Protein AF-A0A7K2JH99-F1 (afdb_monomer_lite)

Structure (mmCIF, N/CA/C/O backbone):
data_AF-A0A7K2JH99-F1
#
_entry.id   AF-A0A7K2JH99-F1
#
loop_
_atom_site.group_PDB
_atom_site.id
_atom_site.type_symbol
_atom_site.label_atom_id
_atom_site.label_alt_id
_atom_site.label_comp_id
_atom_site.label_asym_id
_atom_site.label_entity_id
_atom_site.label_seq_id
_atom_site.pdbx_PDB_ins_code
_atom_site.Cartn_x
_atom_site.Cartn_y
_atom_site.Cartn_z
_atom_site.occupancy
_atom_site.B_iso_or_equiv
_atom_site.auth_seq_id
_atom_site.auth_comp_id
_atom_site.auth_asym_id
_atom_site.auth_atom_id
_atom_site.pdbx_PDB_model_num
ATOM 1 N N . MET A 1 1 ? 28.522 -30.618 36.801 1.00 41.50 1 MET A N 1
ATOM 2 C CA . MET A 1 1 ? 27.989 -30.288 35.461 1.00 41.50 1 MET A CA 1
ATOM 3 C C . MET A 1 1 ? 27.188 -28.991 35.564 1.00 41.50 1 MET A C 1
ATOM 5 O O . MET A 1 1 ? 26.168 -28.999 36.249 1.00 41.50 1 MET A O 1
ATOM 9 N N . PRO A 1 2 ? 27.664 -27.868 35.002 1.00 39.97 2 PRO A N 1
ATOM 10 C CA . PRO A 1 2 ? 26.952 -26.595 35.056 1.00 39.97 2 PRO A CA 1
ATOM 11 C C . PRO A 1 2 ? 25.748 -26.620 34.104 1.00 39.97 2 PRO A C 1
ATOM 13 O O . PRO A 1 2 ? 25.841 -27.099 32.976 1.00 39.97 2 PRO A O 1
ATOM 16 N N . ARG A 1 3 ? 24.595 -26.153 34.595 1.00 45.97 3 ARG A N 1
ATOM 17 C CA . ARG A 1 3 ? 23.319 -26.112 33.869 1.00 45.97 3 ARG A CA 1
ATOM 18 C C . ARG A 1 3 ? 23.406 -25.098 32.727 1.00 45.97 3 ARG A C 1
ATOM 20 O O . ARG A 1 3 ? 23.720 -23.936 32.972 1.00 45.97 3 ARG A O 1
ATOM 27 N N . SER A 1 4 ? 23.093 -25.534 31.508 1.00 44.34 4 SER A N 1
ATOM 28 C CA . SER A 1 4 ? 22.920 -24.655 30.349 1.00 44.34 4 SER A CA 1
ATOM 29 C C . SER A 1 4 ? 21.929 -23.525 30.674 1.00 44.34 4 SER A C 1
ATOM 31 O O . SER A 1 4 ? 20.917 -23.788 31.338 1.00 44.34 4 SER A O 1
ATOM 33 N N . PRO A 1 5 ? 22.177 -22.280 30.230 1.00 43.69 5 PRO A N 1
ATOM 34 C CA . PRO A 1 5 ? 21.262 -21.176 30.476 1.00 43.69 5 PRO A CA 1
ATOM 35 C C . PRO A 1 5 ? 19.922 -21.481 29.812 1.00 43.69 5 PRO A C 1
ATOM 37 O O . PRO A 1 5 ? 19.868 -21.894 28.652 1.00 43.69 5 PRO A O 1
ATOM 40 N N . ARG A 1 6 ? 18.838 -21.299 30.571 1.00 46.38 6 ARG A N 1
ATOM 41 C CA . ARG A 1 6 ? 17.464 -21.420 30.084 1.00 46.38 6 ARG A CA 1
ATOM 42 C C . ARG A 1 6 ? 17.330 -20.598 28.806 1.00 46.38 6 ARG A C 1
ATOM 44 O O . ARG A 1 6 ? 17.535 -19.388 28.838 1.00 46.38 6 ARG A O 1
ATOM 51 N N . ARG A 1 7 ? 16.972 -21.274 27.709 1.00 44.78 7 ARG A N 1
ATOM 52 C CA . ARG A 1 7 ? 16.461 -20.668 26.479 1.00 44.78 7 ARG A CA 1
ATOM 53 C C . ARG A 1 7 ? 15.404 -19.653 26.903 1.00 44.78 7 ARG A C 1
ATOM 55 O O . ARG A 1 7 ? 14.337 -20.045 27.374 1.00 44.78 7 ARG A O 1
ATOM 62 N N . GLY A 1 8 ? 15.758 -18.370 26.843 1.00 40.41 8 GLY A N 1
ATOM 63 C CA . GLY A 1 8 ? 14.822 -17.285 27.076 1.00 40.41 8 GLY A CA 1
ATOM 64 C C . GLY A 1 8 ? 13.637 -17.534 26.163 1.00 40.41 8 GLY A C 1
ATOM 65 O O . GLY A 1 8 ? 13.805 -17.687 24.953 1.00 40.41 8 GLY A O 1
ATOM 66 N N . LYS A 1 9 ? 12.461 -17.694 26.764 1.00 39.94 9 LYS A N 1
ATOM 67 C CA . LYS A 1 9 ? 11.196 -17.741 26.050 1.00 39.94 9 LYS A CA 1
ATOM 68 C C . LYS A 1 9 ? 11.125 -16.404 25.308 1.00 39.94 9 LYS A C 1
ATOM 70 O O . LYS A 1 9 ? 10.937 -15.374 25.952 1.00 39.94 9 LYS A O 1
ATOM 75 N N . MET A 1 10 ? 11.404 -16.403 24.000 1.00 41.16 10 MET A N 1
ATOM 76 C CA . MET A 1 10 ? 11.062 -15.255 23.163 1.00 41.16 10 MET A CA 1
ATOM 77 C C . MET A 1 10 ? 9.575 -14.995 23.416 1.00 41.16 10 MET A C 1
ATOM 79 O O . MET A 1 10 ? 8.818 -15.969 23.503 1.00 41.16 10 MET A O 1
ATOM 83 N N . PRO A 1 11 ? 9.164 -13.739 23.645 1.00 45.69 11 PRO A N 1
ATOM 84 C CA . PRO A 1 11 ? 7.749 -13.437 23.759 1.00 45.69 11 PRO A CA 1
ATOM 85 C C . PRO A 1 11 ? 7.058 -14.004 22.518 1.00 45.69 11 PRO A C 1
ATOM 87 O O . PRO A 1 11 ? 7.573 -13.849 21.410 1.00 45.69 11 PRO A O 1
ATOM 90 N N . ASP A 1 12 ? 5.944 -14.709 22.723 1.00 49.94 12 ASP A N 1
ATOM 91 C CA . ASP A 1 12 ? 5.020 -15.052 21.648 1.00 49.94 12 ASP A CA 1
ATOM 92 C C . ASP A 1 12 ? 4.647 -13.733 20.968 1.00 49.94 12 ASP A C 1
ATOM 94 O O . ASP A 1 12 ? 3.791 -12.985 21.443 1.00 49.94 12 ASP A O 1
ATOM 98 N N . HIS A 1 13 ? 5.326 -13.405 19.872 1.00 49.41 13 HIS A N 1
ATOM 99 C CA . HIS A 1 13 ? 4.790 -12.483 18.895 1.00 49.41 13 HIS A CA 1
ATOM 100 C C . HIS A 1 13 ? 3.649 -13.246 18.236 1.00 49.41 13 HIS A C 1
ATOM 102 O O . HIS A 1 13 ? 3.834 -13.853 17.184 1.00 49.41 13 HIS A O 1
ATOM 108 N N . ALA A 1 14 ? 2.494 -13.293 18.904 1.00 57.44 14 ALA A N 1
ATOM 109 C CA . ALA A 1 14 ? 1.240 -13.593 18.243 1.00 57.44 14 ALA A CA 1
ATOM 110 C C . ALA A 1 14 ? 1.126 -12.552 17.124 1.00 57.44 14 ALA A C 1
ATOM 112 O O . ALA A 1 14 ? 0.844 -11.383 17.384 1.00 57.44 14 ALA A O 1
ATOM 113 N N . GLY A 1 15 ? 1.547 -12.932 15.916 1.00 66.75 15 GLY A N 1
ATOM 114 C CA . GLY A 1 15 ? 1.454 -12.071 14.751 1.00 66.75 15 GLY A CA 1
ATOM 115 C C . GLY A 1 15 ? -0.016 -11.756 14.540 1.00 66.75 15 GLY A C 1
ATOM 116 O O . GLY A 1 15 ? -0.848 -12.651 14.671 1.00 66.75 15 GLY A O 1
ATOM 117 N N . ASP A 1 16 ? -0.333 -10.493 14.274 1.00 74.75 16 ASP A N 1
ATOM 118 C CA . ASP A 1 16 ? -1.707 -10.144 13.939 1.00 74.75 16 ASP A CA 1
ATOM 119 C C . ASP A 1 16 ? -2.117 -10.880 12.656 1.00 74.75 16 ASP A C 1
ATOM 121 O O . ASP A 1 16 ? -1.347 -10.925 11.690 1.00 74.75 16 ASP A O 1
ATOM 125 N N . ASP A 1 17 ? -3.346 -11.386 12.613 1.00 82.25 17 ASP A N 1
ATOM 126 C CA . ASP A 1 17 ? -3.919 -11.903 11.375 1.00 82.25 17 ASP A CA 1
ATOM 127 C C . ASP A 1 17 ? -4.130 -10.737 10.401 1.00 82.25 17 ASP A C 1
ATOM 129 O O . ASP A 1 17 ? -4.831 -9.765 10.700 1.00 82.25 17 ASP A O 1
ATOM 133 N N . ILE A 1 18 ? -3.530 -10.815 9.213 1.00 81.88 18 ILE A N 1
ATOM 134 C CA . ILE A 1 18 ? -3.714 -9.800 8.173 1.00 81.88 18 ILE A CA 1
ATOM 135 C C . ILE A 1 18 ? -4.927 -10.189 7.335 1.00 81.88 18 ILE A C 1
ATOM 137 O O . ILE A 1 18 ? -4.914 -11.185 6.614 1.00 81.88 18 ILE A O 1
ATOM 141 N N . ALA A 1 19 ? -5.972 -9.374 7.405 1.00 82.62 19 ALA A N 1
ATOM 142 C CA . ALA A 1 19 ? -7.143 -9.515 6.566 1.00 82.62 19 ALA A CA 1
ATOM 143 C C . ALA A 1 19 ? -7.057 -8.593 5.354 1.00 82.62 19 ALA A C 1
ATOM 145 O O . ALA A 1 19 ? -7.000 -7.368 5.475 1.00 82.62 19 ALA A O 1
ATOM 146 N N . LEU A 1 20 ? -7.111 -9.218 4.184 1.00 82.25 20 LEU A N 1
ATOM 147 C CA . LEU A 1 20 ? -7.195 -8.561 2.893 1.00 82.25 20 LEU A CA 1
ATOM 148 C C . LEU A 1 20 ? -8.516 -8.970 2.241 1.00 82.25 20 LEU A C 1
ATOM 150 O O . LEU A 1 20 ? -8.752 -10.160 2.029 1.00 82.25 20 LEU A O 1
ATOM 154 N N . ASP A 1 21 ? -9.377 -7.998 1.938 1.00 80.12 21 ASP A N 1
ATOM 155 C CA . ASP A 1 21 ? -10.602 -8.256 1.177 1.00 80.12 21 ASP A CA 1
ATOM 156 C C . ASP A 1 21 ? -10.251 -8.843 -0.204 1.00 80.12 21 ASP A C 1
ATOM 158 O O . ASP A 1 21 ? -9.232 -8.501 -0.812 1.00 80.12 21 ASP A O 1
ATOM 162 N N . ARG A 1 22 ? -11.117 -9.711 -0.727 1.00 80.88 22 ARG A N 1
ATOM 163 C CA . ARG A 1 22 ? -11.055 -10.219 -2.096 1.00 80.88 22 ARG A CA 1
ATOM 164 C C . ARG A 1 22 ? -10.984 -9.095 -3.134 1.00 80.88 22 ARG A C 1
ATOM 166 O O . ARG A 1 22 ? -10.227 -9.233 -4.094 1.00 80.88 22 ARG A O 1
ATOM 173 N N . GLU A 1 23 ? -11.737 -8.008 -2.965 1.00 82.19 23 GLU A N 1
ATOM 174 C CA . GLU A 1 23 ? -11.704 -6.867 -3.894 1.00 82.19 23 GLU A CA 1
ATOM 175 C C . GLU A 1 23 ? -10.331 -6.182 -3.898 1.00 82.19 23 GLU A C 1
ATOM 177 O O . GLU A 1 23 ? -9.780 -5.863 -4.958 1.00 82.19 23 GLU A O 1
ATOM 182 N N . TRP A 1 24 ? -9.722 -6.049 -2.718 1.00 83.44 24 TRP A N 1
ATOM 183 C CA . TRP A 1 24 ? -8.357 -5.551 -2.578 1.00 83.44 24 TRP A CA 1
ATOM 184 C C . TRP A 1 24 ? -7.337 -6.504 -3.195 1.00 83.44 24 TRP A C 1
ATOM 186 O O . TRP A 1 24 ? -6.474 -6.061 -3.951 1.00 83.44 24 TRP A O 1
ATOM 196 N N . GLY A 1 25 ? -7.463 -7.811 -2.956 1.00 83.81 25 GLY A N 1
ATOM 197 C CA . GLY A 1 25 ? -6.618 -8.822 -3.592 1.00 83.81 25 GLY A CA 1
ATOM 198 C C . GLY A 1 25 ? -6.669 -8.752 -5.122 1.00 83.81 25 GLY A C 1
ATOM 199 O O . GLY A 1 25 ? -5.626 -8.742 -5.776 1.00 83.81 25 GLY A O 1
ATOM 200 N N . ALA A 1 26 ? -7.865 -8.621 -5.700 1.00 84.12 26 ALA A N 1
ATOM 201 C CA . ALA A 1 26 ? -8.040 -8.464 -7.143 1.00 84.12 26 ALA A CA 1
ATOM 202 C C . ALA A 1 26 ? -7.419 -7.158 -7.666 1.00 84.12 26 ALA A C 1
ATOM 204 O O . ALA A 1 26 ? -6.748 -7.166 -8.698 1.00 84.12 26 ALA A O 1
ATOM 205 N N . THR A 1 27 ? -7.586 -6.054 -6.934 1.00 84.38 27 THR A N 1
ATOM 206 C CA . THR A 1 27 ? -7.005 -4.749 -7.279 1.00 84.38 27 THR A CA 1
ATOM 207 C C . THR A 1 27 ? -5.478 -4.794 -7.281 1.00 84.38 27 THR A C 1
ATOM 209 O O . THR A 1 27 ? -4.847 -4.307 -8.219 1.00 84.38 27 THR A O 1
ATOM 212 N N . LEU A 1 28 ? -4.873 -5.428 -6.272 1.00 86.00 28 LEU A N 1
ATOM 213 C CA . LEU A 1 28 ? -3.424 -5.612 -6.185 1.00 86.00 28 LEU A CA 1
ATOM 214 C C . LEU A 1 28 ? -2.895 -6.450 -7.351 1.00 86.00 28 LEU A C 1
ATOM 216 O O . LEU A 1 28 ? -1.941 -6.045 -8.015 1.00 86.00 28 LEU A O 1
ATOM 220 N N . LEU A 1 29 ? -3.539 -7.582 -7.649 1.00 86.38 29 LEU A N 1
ATOM 221 C CA . LEU A 1 29 ? -3.158 -8.434 -8.779 1.00 86.38 29 LEU A CA 1
ATOM 222 C C . LEU A 1 29 ? -3.260 -7.685 -10.112 1.00 86.38 29 LEU A C 1
ATOM 224 O O . LEU A 1 29 ? -2.329 -7.732 -10.915 1.00 86.38 29 LEU A O 1
ATOM 228 N N . ALA A 1 30 ? -4.357 -6.956 -10.330 1.00 86.50 30 ALA A N 1
ATOM 229 C CA . ALA A 1 30 ? -4.553 -6.156 -11.533 1.00 86.50 30 ALA A CA 1
ATOM 230 C C . ALA A 1 30 ? -3.508 -5.039 -11.658 1.00 86.50 30 ALA A C 1
ATOM 232 O O . ALA A 1 30 ? -3.031 -4.773 -12.758 1.00 86.50 30 ALA A O 1
ATOM 233 N N . TYR A 1 31 ? -3.125 -4.400 -10.548 1.00 84.69 31 TYR A N 1
ATOM 234 C CA . TYR A 1 31 ? -2.062 -3.399 -10.533 1.00 84.69 31 TYR A CA 1
ATOM 235 C C . TYR A 1 31 ? -0.712 -4.011 -10.922 1.00 84.69 31 TYR A C 1
ATOM 237 O O . TYR A 1 31 ? -0.075 -3.535 -11.862 1.00 84.69 31 TYR A O 1
ATOM 245 N N . PHE A 1 32 ? -0.292 -5.087 -10.251 1.00 84.25 32 PHE A N 1
ATOM 246 C CA . PHE A 1 32 ? 1.010 -5.709 -10.500 1.00 84.25 32 PHE A CA 1
ATOM 247 C C . PHE A 1 32 ? 1.120 -6.327 -11.895 1.00 84.25 32 PHE A C 1
ATOM 249 O O . PHE A 1 32 ? 2.181 -6.235 -12.504 1.00 84.25 32 PHE A O 1
ATOM 256 N N . ALA A 1 33 ? 0.028 -6.852 -12.460 1.00 86.94 33 ALA A N 1
ATOM 257 C CA . ALA A 1 33 ? 0.010 -7.385 -13.824 1.00 86.94 33 ALA A CA 1
ATOM 258 C C . ALA A 1 33 ? 0.367 -6.343 -14.905 1.00 86.94 33 ALA A C 1
ATOM 260 O O . ALA A 1 33 ? 0.745 -6.710 -16.015 1.00 86.94 33 ALA A O 1
ATOM 261 N N . ARG A 1 34 ? 0.264 -5.039 -14.602 1.00 85.62 34 ARG A N 1
ATOM 262 C CA . ARG A 1 34 ? 0.621 -3.954 -15.536 1.00 85.62 34 ARG A CA 1
ATOM 263 C C . ARG A 1 34 ? 2.120 -3.678 -15.590 1.00 85.62 34 ARG A C 1
ATOM 265 O O . ARG A 1 34 ? 2.555 -2.927 -16.461 1.00 85.62 34 ARG A O 1
ATOM 272 N N . PHE A 1 35 ? 2.906 -4.245 -14.676 1.00 81.06 35 PHE A N 1
ATOM 273 C CA . PHE A 1 35 ? 4.339 -4.000 -14.593 1.00 81.06 35 PHE A CA 1
ATOM 274 C C . PHE A 1 35 ? 5.120 -5.285 -14.878 1.00 81.06 35 PHE A C 1
ATOM 276 O O . PHE A 1 35 ? 4.927 -6.283 -14.192 1.00 81.06 35 PHE A O 1
ATOM 283 N N . PRO A 1 36 ? 6.046 -5.270 -15.851 1.00 75.19 36 PRO A N 1
ATOM 284 C CA . PRO A 1 36 ? 6.881 -6.433 -16.153 1.00 75.19 36 PRO A CA 1
ATOM 285 C C . PRO A 1 36 ? 7.976 -6.679 -15.100 1.00 75.19 36 PRO A C 1
ATOM 287 O O . PRO A 1 36 ? 8.632 -7.714 -15.133 1.00 75.19 36 PRO A O 1
ATOM 290 N N . ALA A 1 37 ? 8.199 -5.723 -14.194 1.00 75.88 37 ALA A N 1
ATOM 291 C CA . ALA A 1 37 ? 9.202 -5.781 -13.138 1.00 75.88 37 ALA A CA 1
ATOM 292 C C . ALA A 1 37 ? 8.536 -5.781 -11.759 1.00 75.88 37 ALA A C 1
ATOM 294 O O . ALA A 1 37 ? 7.458 -5.204 -11.589 1.00 75.88 37 ALA A O 1
ATOM 295 N N . GLU A 1 38 ? 9.210 -6.381 -10.774 1.00 74.50 38 GLU A N 1
ATOM 296 C CA . GLU A 1 38 ? 8.759 -6.364 -9.384 1.00 74.50 38 GLU A CA 1
ATOM 297 C C . GLU A 1 38 ? 8.574 -4.935 -8.870 1.00 74.50 38 GLU A C 1
ATOM 299 O O . GLU A 1 38 ? 9.348 -4.022 -9.180 1.00 74.50 38 GLU A O 1
ATOM 304 N N . ARG A 1 39 ? 7.524 -4.742 -8.066 1.00 77.06 39 ARG A N 1
ATOM 305 C CA . ARG A 1 39 ? 7.194 -3.451 -7.473 1.00 77.06 39 ARG A CA 1
ATOM 306 C C . ARG A 1 39 ? 6.940 -3.610 -5.974 1.00 77.06 39 ARG A C 1
ATOM 308 O O . ARG A 1 39 ? 6.053 -4.350 -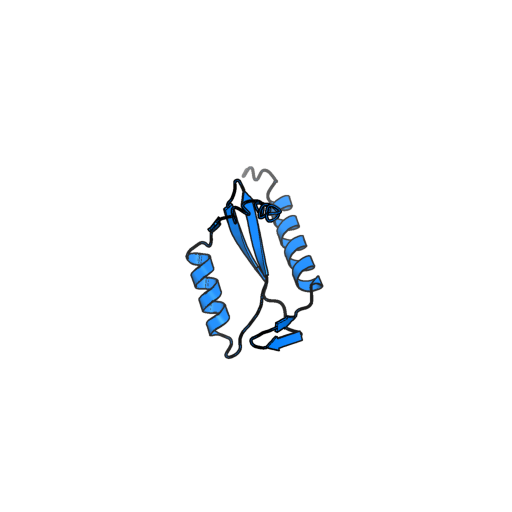5.571 1.00 77.06 39 ARG A O 1
ATOM 315 N N . GLY A 1 40 ? 7.673 -2.849 -5.164 1.00 80.50 40 GLY A N 1
ATOM 316 C CA . GLY A 1 40 ? 7.313 -2.583 -3.772 1.00 80.50 40 GLY A CA 1
ATOM 317 C C . GLY A 1 40 ? 6.183 -1.556 -3.624 1.00 80.50 40 GLY A C 1
ATOM 318 O O . GLY A 1 40 ? 5.871 -0.802 -4.551 1.00 80.50 40 GLY A O 1
ATOM 319 N N . GLY A 1 41 ? 5.596 -1.520 -2.433 1.00 84.56 41 GLY A N 1
ATOM 320 C CA . GLY A 1 41 ? 4.563 -0.571 -2.033 1.00 84.56 41 GLY A CA 1
ATOM 321 C C . GLY A 1 41 ? 4.275 -0.672 -0.539 1.00 84.56 41 GLY A C 1
ATOM 322 O O . GLY A 1 41 ? 4.862 -1.495 0.163 1.00 84.56 41 GLY A O 1
ATOM 323 N N . VAL A 1 42 ? 3.367 0.171 -0.061 1.00 85.19 42 VAL A N 1
ATOM 324 C CA . VAL A 1 42 ? 2.935 0.219 1.337 1.00 85.19 42 VAL A CA 1
ATOM 325 C C . VAL A 1 42 ? 1.464 -0.150 1.409 1.00 85.19 42 VAL A C 1
ATOM 327 O O . VAL A 1 42 ? 0.644 0.436 0.708 1.00 85.19 42 VAL A O 1
ATOM 330 N N . LEU A 1 43 ? 1.125 -1.107 2.268 1.00 85.50 43 LEU A N 1
ATOM 331 C CA . LEU A 1 43 ? -0.260 -1.379 2.633 1.00 85.50 43 LEU A CA 1
ATOM 332 C C . LEU A 1 43 ? -0.600 -0.572 3.884 1.00 85.50 43 LEU A C 1
ATOM 334 O O . LEU A 1 43 ? 0.137 -0.597 4.868 1.00 85.50 43 LEU A O 1
ATOM 338 N N . VAL A 1 44 ? -1.715 0.143 3.829 1.00 82.12 44 VAL A N 1
ATOM 339 C CA . VAL A 1 44 ? -2.259 0.920 4.939 1.00 82.12 44 VAL A CA 1
ATOM 340 C C . VAL A 1 44 ? -3.488 0.188 5.447 1.00 82.12 44 VAL A C 1
ATOM 342 O O . VAL A 1 44 ? -4.311 -0.294 4.667 1.00 82.12 44 VAL A O 1
ATOM 345 N N . GLY A 1 45 ? -3.608 0.083 6.761 1.00 84.69 45 GLY A N 1
ATOM 346 C CA . GLY A 1 45 ? -4.692 -0.651 7.382 1.00 84.69 45 GLY A CA 1
ATOM 347 C C . GLY A 1 45 ? -4.935 -0.231 8.817 1.00 84.69 45 GLY A C 1
ATOM 348 O O . GLY A 1 45 ? -4.163 0.526 9.408 1.00 84.69 45 GLY A O 1
ATOM 349 N N . LYS A 1 46 ? -6.022 -0.745 9.382 1.00 84.94 46 LYS A N 1
ATOM 350 C CA . LYS A 1 46 ? -6.408 -0.527 10.772 1.00 84.94 46 LYS A CA 1
ATOM 351 C C . LYS A 1 46 ? -6.127 -1.783 11.577 1.00 84.94 46 LYS A C 1
ATOM 353 O O . LYS A 1 46 ? -6.524 -2.880 11.194 1.00 84.94 46 LYS A O 1
ATOM 358 N N . ARG A 1 47 ? -5.444 -1.616 12.707 1.00 86.75 47 ARG A N 1
ATOM 359 C CA . ARG A 1 47 ? -5.207 -2.694 13.669 1.00 86.75 47 ARG A CA 1
ATOM 360 C C . ARG A 1 47 ? -6.314 -2.694 14.719 1.00 86.75 47 ARG A C 1
ATOM 362 O O . ARG A 1 47 ? -6.545 -1.673 15.360 1.00 86.75 47 ARG A O 1
ATOM 369 N N . SER A 1 48 ? -6.949 -3.842 14.931 1.00 84.56 48 SER A N 1
ATOM 370 C CA . SER A 1 48 ? -7.935 -4.063 15.991 1.00 84.56 48 SER A CA 1
ATOM 371 C C . SER A 1 48 ? -7.873 -5.506 16.490 1.00 84.56 48 SER A C 1
ATOM 373 O O . SER A 1 48 ? -7.872 -6.430 15.685 1.00 84.56 48 SER A O 1
ATOM 375 N N . ALA A 1 49 ? -7.821 -5.697 17.813 1.00 81.62 49 ALA A N 1
ATOM 376 C CA . ALA A 1 49 ? -7.967 -6.994 18.487 1.00 81.62 49 ALA A CA 1
ATOM 377 C C . ALA A 1 49 ? -7.175 -8.174 17.865 1.00 81.62 49 ALA A C 1
ATOM 379 O O . ALA A 1 49 ? -7.724 -9.255 17.677 1.00 81.62 49 ALA A O 1
ATOM 380 N N . GLY A 1 50 ? -5.891 -7.976 17.543 1.00 84.88 50 GLY A N 1
ATOM 381 C CA . GLY A 1 50 ? -5.043 -9.028 16.956 1.00 84.88 50 GLY A CA 1
ATOM 382 C C . GLY A 1 50 ? -5.222 -9.231 15.446 1.00 84.88 50 GLY A C 1
ATOM 383 O O . GLY A 1 50 ? -4.760 -10.227 14.901 1.00 84.88 50 GLY A O 1
ATOM 384 N N . ARG A 1 51 ? -5.911 -8.309 14.764 1.00 84.00 51 ARG A N 1
ATOM 385 C CA . ARG A 1 51 ? -6.149 -8.332 13.319 1.00 84.00 51 ARG A CA 1
ATOM 386 C C . ARG A 1 51 ? -5.759 -7.000 12.687 1.00 84.00 51 ARG A C 1
ATOM 388 O O . ARG A 1 51 ? -6.022 -5.938 13.252 1.00 84.00 51 ARG A O 1
ATOM 395 N N . VAL A 1 52 ? -5.166 -7.049 11.498 1.00 87.25 52 VAL A N 1
ATOM 396 C CA . VAL A 1 52 ? -4.909 -5.874 10.655 1.00 87.25 52 VAL A CA 1
ATOM 397 C C . VAL A 1 52 ? -5.807 -5.951 9.429 1.00 87.25 52 VAL A C 1
ATOM 399 O O . VAL A 1 52 ? -5.665 -6.849 8.606 1.00 87.25 52 VAL A O 1
ATOM 402 N N . GLU A 1 53 ? -6.739 -5.016 9.306 1.00 86.44 53 GLU A N 1
ATOM 403 C CA . GLU A 1 53 ? -7.586 -4.859 8.126 1.00 86.44 53 GLU A CA 1
ATOM 404 C C . GLU A 1 53 ? -6.932 -3.878 7.156 1.00 86.44 53 GLU A C 1
ATOM 406 O O . GLU A 1 53 ? -6.729 -2.715 7.501 1.00 86.44 53 GLU A O 1
ATOM 411 N N . ILE A 1 54 ? -6.592 -4.333 5.951 1.00 85.81 54 ILE A N 1
ATOM 412 C CA . ILE A 1 54 ? -6.005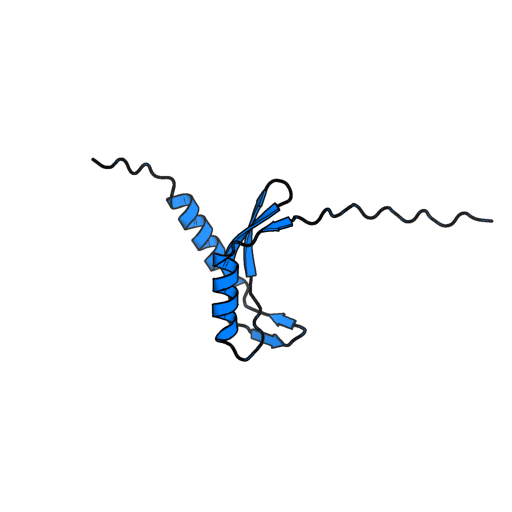 -3.473 4.919 1.00 85.81 54 ILE A CA 1
ATOM 413 C C . ILE A 1 54 ? -7.102 -2.632 4.264 1.00 85.81 54 ILE A C 1
ATOM 415 O O . ILE A 1 54 ? -8.061 -3.168 3.716 1.00 85.81 54 ILE A O 1
ATOM 419 N N . THR A 1 55 ? -6.938 -1.312 4.298 1.00 78.56 55 THR A N 1
ATOM 420 C CA . THR A 1 55 ? -7.921 -0.338 3.802 1.00 78.56 55 THR A CA 1
ATOM 421 C C . THR A 1 55 ? -7.410 0.490 2.630 1.00 78.56 55 THR A C 1
ATOM 423 O O . THR A 1 55 ? -8.216 1.110 1.940 1.00 78.56 55 THR A O 1
ATOM 426 N N . ALA A 1 56 ? -6.095 0.520 2.391 1.00 77.75 56 ALA A N 1
ATOM 427 C CA . ALA A 1 56 ? -5.501 1.156 1.222 1.00 77.75 56 ALA A CA 1
ATOM 428 C C . ALA A 1 56 ? -4.140 0.545 0.855 1.00 77.75 56 ALA A C 1
ATOM 430 O O . ALA A 1 56 ? -3.488 -0.124 1.657 1.00 77.75 56 ALA A O 1
ATOM 431 N N . ALA A 1 57 ? -3.687 0.819 -0.367 1.00 83.75 57 ALA A N 1
ATOM 432 C CA . ALA A 1 57 ? -2.348 0.489 -0.837 1.00 83.75 57 ALA A CA 1
ATOM 433 C C . ALA A 1 57 ? -1.749 1.687 -1.582 1.00 83.75 57 ALA A C 1
ATOM 435 O O . ALA A 1 57 ? -2.424 2.326 -2.389 1.00 83.75 57 ALA A O 1
ATOM 436 N N . VAL A 1 58 ? -0.479 1.985 -1.319 1.00 82.25 58 VAL A N 1
ATOM 437 C CA . VAL A 1 58 ? 0.269 3.083 -1.934 1.00 82.25 58 VAL A CA 1
ATOM 438 C C . VAL A 1 58 ? 1.458 2.502 -2.685 1.00 82.25 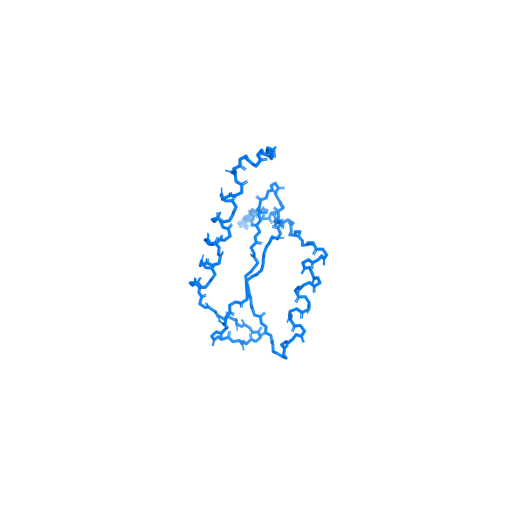58 VAL A C 1
ATOM 440 O O . VAL A 1 58 ? 2.291 1.806 -2.105 1.00 82.25 58 VAL A O 1
ATOM 443 N N . PHE A 1 59 ? 1.554 2.812 -3.975 1.00 84.25 59 PHE A N 1
ATOM 444 C CA . PHE A 1 59 ? 2.650 2.374 -4.839 1.00 84.25 59 PHE A CA 1
ATOM 445 C C . PHE A 1 59 ? 3.455 3.579 -5.322 1.00 84.25 59 PHE A C 1
ATOM 447 O O . PHE A 1 59 ? 3.253 4.052 -6.442 1.00 84.25 59 PHE A O 1
ATOM 454 N N . PRO A 1 60 ? 4.336 4.122 -4.471 1.00 82.00 60 PRO A N 1
ATOM 455 C CA . PRO A 1 60 ? 5.138 5.277 -4.835 1.00 82.00 60 PRO A CA 1
ATOM 456 C C . PRO A 1 60 ? 6.126 4.934 -5.965 1.00 82.00 60 PRO A C 1
ATOM 458 O O . PRO A 1 60 ? 6.523 3.771 -6.123 1.00 82.00 60 PRO A O 1
ATOM 461 N N . PRO A 1 61 ? 6.564 5.939 -6.746 1.00 82.75 61 PRO A N 1
ATOM 462 C CA . PRO A 1 61 ? 7.660 5.769 -7.690 1.00 82.75 61 PRO A CA 1
ATOM 463 C C . PRO A 1 61 ? 8.892 5.181 -6.992 1.00 82.75 61 PRO A C 1
ATOM 465 O O . PRO A 1 61 ? 9.373 5.713 -5.991 1.00 82.75 61 PRO A O 1
ATOM 468 N N . GLN A 1 62 ? 9.394 4.063 -7.514 1.00 81.94 62 GLN A N 1
ATOM 469 C CA . GLN A 1 62 ? 10.556 3.391 -6.935 1.00 81.94 62 GLN A CA 1
ATOM 470 C C . GLN A 1 62 ? 11.847 4.041 -7.406 1.00 81.94 62 GLN A C 1
ATOM 472 O O . GLN A 1 62 ? 12.055 4.225 -8.604 1.00 81.94 62 GLN A O 1
ATOM 477 N N . GLN A 1 63 ? 12.718 4.339 -6.447 1.00 82.81 63 GLN A N 1
ATOM 478 C CA . GLN A 1 63 ? 14.080 4.804 -6.692 1.00 82.81 63 GLN A CA 1
ATOM 479 C C . GLN A 1 63 ? 15.012 3.618 -6.967 1.00 82.81 63 GLN A C 1
ATOM 481 O O . GLN A 1 63 ? 15.904 3.708 -7.805 1.00 82.81 63 GLN A O 1
ATOM 486 N N . ILE A 1 64 ? 14.776 2.490 -6.288 1.00 79.25 64 ILE A N 1
ATOM 487 C CA . ILE A 1 64 ? 15.475 1.219 -6.497 1.00 79.25 64 ILE A CA 1
ATOM 488 C C . ILE A 1 64 ? 14.427 0.107 -6.551 1.00 79.25 64 ILE A C 1
ATOM 490 O O . ILE A 1 64 ? 13.582 0.013 -5.661 1.00 79.25 64 ILE A O 1
ATOM 494 N N . ALA A 1 65 ? 14.503 -0.743 -7.575 1.00 76.19 65 ALA A N 1
ATOM 495 C CA . ALA A 1 65 ? 13.651 -1.917 -7.746 1.00 76.19 65 ALA A CA 1
ATOM 496 C C . ALA A 1 65 ? 14.527 -3.124 -8.109 1.00 76.19 65 ALA A C 1
ATOM 498 O O . ALA A 1 65 ? 14.947 -3.284 -9.254 1.00 76.19 65 ALA A O 1
ATOM 499 N N . THR A 1 66 ? 14.857 -3.943 -7.114 1.00 76.19 66 THR A N 1
ATOM 500 C CA . THR A 1 66 ? 15.589 -5.206 -7.282 1.00 76.19 66 THR A CA 1
ATOM 501 C C . THR A 1 66 ? 14.860 -6.321 -6.531 1.00 76.19 66 THR A C 1
ATOM 503 O O . THR A 1 66 ? 14.163 -6.010 -5.562 1.00 76.19 66 THR A O 1
ATOM 506 N N . PRO A 1 67 ? 15.095 -7.603 -6.867 1.00 73.62 67 PRO A N 1
ATOM 507 C CA . PRO A 1 67 ? 14.429 -8.724 -6.195 1.00 73.62 67 PRO A CA 1
ATOM 508 C C . PRO A 1 67 ? 14.635 -8.811 -4.678 1.00 73.62 67 PRO A C 1
ATOM 510 O O . PRO A 1 67 ? 13.880 -9.461 -3.966 1.00 73.62 67 PRO A O 1
ATOM 513 N N . VAL A 1 68 ? 15.688 -8.168 -4.164 1.00 77.44 68 VAL A N 1
ATOM 514 C CA . VAL A 1 68 ? 16.067 -8.212 -2.742 1.00 77.44 68 VAL A CA 1
ATOM 515 C C . VAL A 1 68 ? 15.909 -6.871 -2.029 1.00 77.44 68 VAL A C 1
ATOM 517 O O . VAL A 1 68 ? 16.018 -6.806 -0.806 1.00 77.44 68 VAL A O 1
ATOM 520 N N . ARG A 1 69 ? 15.692 -5.783 -2.774 1.00 75.31 69 ARG A N 1
ATOM 521 C CA . ARG A 1 69 ? 15.555 -4.424 -2.240 1.00 75.31 69 ARG A CA 1
ATOM 522 C C . ARG A 1 69 ? 14.639 -3.594 -3.119 1.00 75.31 69 ARG A C 1
ATOM 524 O O . ARG A 1 69 ? 14.917 -3.415 -4.305 1.00 75.31 69 ARG A O 1
ATOM 531 N N . CYS A 1 70 ? 13.641 -2.991 -2.489 1.00 77.88 70 CYS A N 1
ATOM 532 C CA . CYS A 1 70 ? 12.899 -1.872 -3.044 1.00 77.88 70 CYS A CA 1
ATOM 533 C C . CYS A 1 70 ? 13.112 -0.637 -2.162 1.00 77.88 70 CYS A C 1
ATOM 535 O O . CYS A 1 70 ? 13.180 -0.746 -0.937 1.00 77.88 70 CYS A O 1
ATOM 537 N N . SER A 1 71 ? 13.250 0.532 -2.781 1.00 85.44 71 SER A N 1
ATOM 538 C CA . SER A 1 71 ? 13.229 1.809 -2.071 1.00 85.44 71 SER A CA 1
ATOM 539 C C . SER A 1 71 ? 12.355 2.806 -2.810 1.00 85.44 71 SER A C 1
ATOM 541 O O . SER A 1 71 ? 12.258 2.805 -4.041 1.00 85.44 71 SER A O 1
ATOM 543 N N . PHE A 1 72 ? 11.707 3.661 -2.039 1.00 85.81 72 PHE A N 1
ATOM 544 C CA . PHE A 1 72 ? 10.824 4.707 -2.515 1.00 85.81 72 PHE A CA 1
ATOM 545 C C . PHE A 1 72 ? 10.869 5.873 -1.535 1.00 85.81 72 PHE A C 1
ATOM 547 O O . PHE A 1 72 ? 11.246 5.704 -0.375 1.00 85.81 72 PHE A O 1
ATOM 554 N N . ASP A 1 73 ? 10.490 7.048 -2.022 1.00 84.25 73 ASP A N 1
ATOM 555 C CA . ASP A 1 73 ? 10.410 8.246 -1.200 1.00 84.25 73 ASP A CA 1
ATOM 556 C C . ASP A 1 73 ? 9.254 8.122 -0.196 1.00 84.25 73 ASP A C 1
ATOM 558 O O . ASP A 1 73 ? 8.092 7.937 -0.577 1.00 84.25 73 ASP A O 1
ATOM 562 N N . THR A 1 74 ? 9.576 8.199 1.095 1.00 82.62 74 THR A N 1
ATOM 563 C CA . THR A 1 74 ? 8.594 8.099 2.177 1.00 82.62 74 THR A CA 1
ATOM 564 C C . THR A 1 74 ? 7.675 9.313 2.233 1.00 82.62 74 THR A C 1
ATOM 566 O O . THR A 1 74 ? 6.535 9.156 2.661 1.00 82.62 74 THR A O 1
ATOM 569 N N . ALA A 1 75 ? 8.092 10.475 1.716 1.00 83.75 75 ALA A N 1
ATOM 570 C CA . ALA A 1 75 ? 7.261 11.680 1.689 1.00 83.75 75 ALA A CA 1
ATOM 571 C C . ALA A 1 75 ? 5.969 11.473 0.878 1.00 83.75 75 ALA A C 1
ATOM 573 O O . ALA A 1 75 ? 4.915 12.011 1.213 1.00 83.75 75 ALA A O 1
ATOM 574 N N . VAL A 1 76 ? 6.017 10.635 -0.166 1.00 78.88 76 VAL A N 1
ATOM 575 C CA . VAL A 1 76 ? 4.827 10.270 -0.954 1.00 78.88 76 VAL A CA 1
ATOM 576 C C . VAL A 1 76 ? 3.852 9.441 -0.116 1.00 78.88 76 VAL A C 1
ATOM 578 O O . VAL A 1 76 ? 2.641 9.632 -0.194 1.00 78.88 76 VAL A O 1
ATOM 581 N N . VAL A 1 77 ? 4.375 8.525 0.699 1.00 80.06 77 VAL A N 1
ATOM 582 C CA . VAL A 1 77 ? 3.561 7.682 1.585 1.00 80.06 77 VAL A CA 1
ATOM 583 C C . VAL A 1 77 ? 2.924 8.528 2.683 1.00 80.06 77 VAL A C 1
ATOM 585 O O . VAL A 1 77 ? 1.732 8.383 2.947 1.00 80.06 77 VAL A O 1
ATOM 588 N N . GLU A 1 78 ? 3.696 9.435 3.280 1.00 81.38 78 GLU A N 1
ATOM 589 C CA . GLU A 1 78 ? 3.232 10.372 4.305 1.00 81.38 78 GLU A CA 1
ATOM 590 C C . GLU A 1 78 ? 2.117 11.276 3.769 1.00 81.38 78 GLU A C 1
ATOM 592 O O . GLU A 1 78 ? 1.039 11.314 4.356 1.00 81.38 78 GLU A O 1
ATOM 597 N N . GLY A 1 79 ? 2.301 11.892 2.596 1.00 80.75 79 GLY A N 1
ATOM 598 C CA . GLY A 1 79 ? 1.275 12.744 1.986 1.00 80.75 79 GLY A CA 1
ATOM 599 C C . GLY A 1 79 ? -0.033 12.008 1.670 1.00 80.75 79 GLY A C 1
ATOM 600 O O . GLY A 1 79 ? -1.123 12.549 1.880 1.00 80.75 79 GLY A O 1
ATOM 601 N N . VAL A 1 80 ? 0.041 10.753 1.208 1.00 77.06 80 VAL A N 1
ATOM 602 C CA . VAL A 1 80 ? -1.161 9.931 0.983 1.00 77.06 80 VAL A CA 1
ATOM 603 C C . VAL A 1 80 ? -1.830 9.565 2.307 1.00 77.06 80 VAL A C 1
ATOM 605 O O . VAL A 1 80 ? -3.049 9.664 2.419 1.00 77.06 80 VAL A O 1
ATOM 608 N N . ASN A 1 81 ? -1.056 9.180 3.321 1.00 79.69 81 ASN A N 1
ATOM 609 C CA . ASN A 1 81 ? -1.581 8.861 4.646 1.00 79.69 81 ASN A CA 1
ATOM 610 C C . ASN A 1 81 ? -2.283 10.062 5.297 1.00 79.69 81 ASN A C 1
ATOM 612 O O . ASN A 1 81 ? -3.383 9.913 5.827 1.00 79.69 81 ASN A O 1
ATOM 616 N N . ASP A 1 82 ? -1.695 11.252 5.211 1.00 81.19 82 ASP A N 1
ATOM 617 C CA . ASP A 1 82 ? -2.290 12.480 5.743 1.00 81.19 82 ASP A CA 1
ATOM 618 C C . ASP A 1 82 ? -3.577 12.849 4.997 1.00 81.19 82 ASP A C 1
ATOM 620 O O . ASP A 1 82 ? -4.574 13.218 5.618 1.00 81.19 82 ASP A O 1
ATOM 624 N N . THR A 1 83 ? -3.609 12.645 3.676 1.00 76.75 83 THR A N 1
ATOM 625 C CA . THR A 1 83 ? -4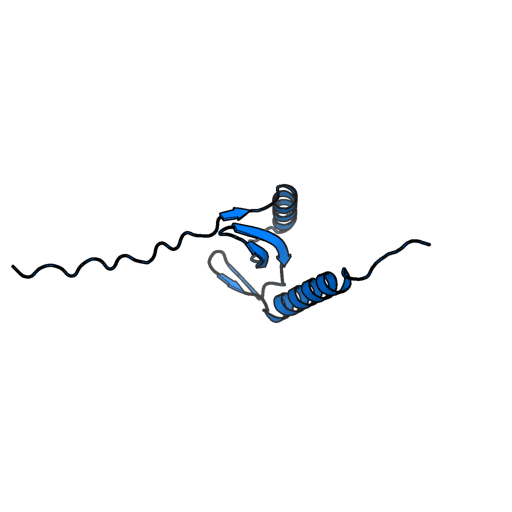.830 12.816 2.873 1.00 76.75 83 THR A CA 1
ATOM 626 C C . THR A 1 83 ? -5.927 11.839 3.305 1.00 76.75 83 THR A C 1
ATOM 628 O O . THR A 1 83 ? -7.083 12.233 3.458 1.00 76.75 83 THR A O 1
ATOM 631 N N . LEU A 1 84 ? -5.583 10.567 3.532 1.00 75.50 84 LE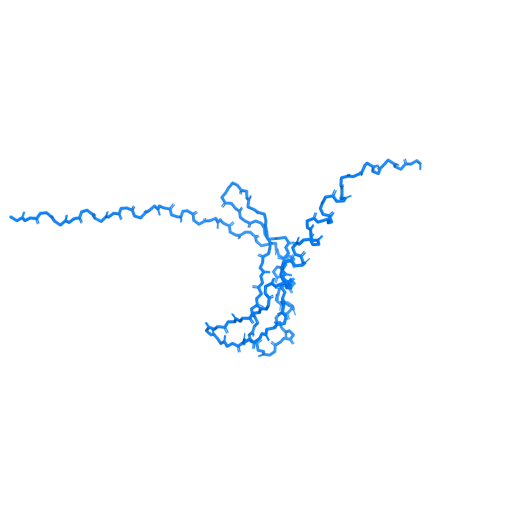U A N 1
ATOM 632 C CA . LEU A 1 84 ? -6.539 9.550 3.983 1.00 75.50 84 LEU A CA 1
ATOM 633 C C . LEU A 1 84 ? -7.117 9.887 5.364 1.00 75.50 84 LEU A C 1
ATOM 635 O O . LEU A 1 84 ? -8.329 9.776 5.551 1.00 75.50 84 LEU A O 1
ATOM 639 N N . LYS A 1 85 ? -6.281 10.358 6.298 1.00 76.88 85 LYS A N 1
ATOM 640 C CA . LYS A 1 85 ? -6.730 10.835 7.615 1.00 76.88 85 LYS A CA 1
ATOM 641 C C . LYS A 1 85 ? -7.672 12.031 7.496 1.00 76.88 85 LYS A C 1
ATOM 643 O O . LYS A 1 85 ? -8.751 12.004 8.079 1.00 76.88 85 LYS A O 1
ATOM 648 N N . ALA A 1 86 ? -7.318 13.030 6.687 1.00 73.19 86 ALA A N 1
ATOM 649 C CA . ALA A 1 86 ? -8.150 14.214 6.483 1.00 73.19 86 ALA A CA 1
ATOM 650 C C . ALA A 1 86 ? -9.534 13.865 5.900 1.00 73.19 86 ALA A C 1
ATOM 652 O O . ALA A 1 86 ? -10.552 14.420 6.318 1.00 73.19 86 ALA A O 1
ATOM 653 N N . VAL A 1 87 ? -9.604 12.913 4.963 1.00 69.38 87 VAL A N 1
ATOM 654 C CA . VAL A 1 87 ? -10.879 12.424 4.405 1.00 69.38 87 VAL A CA 1
ATOM 655 C C . VAL A 1 87 ? -11.712 11.692 5.460 1.00 69.38 87 VAL A C 1
ATOM 657 O O . VAL A 1 87 ? -12.935 11.841 5.484 1.00 69.38 87 VAL A O 1
ATOM 660 N N . GLU A 1 88 ? -11.076 10.910 6.332 1.00 65.69 88 GLU A N 1
ATOM 661 C CA . GLU A 1 88 ? -11.761 10.213 7.421 1.00 65.69 88 GLU A CA 1
ATOM 662 C C . GLU A 1 88 ? -12.333 11.192 8.461 1.00 65.69 88 GLU A C 1
ATOM 664 O O . GLU A 1 88 ? -13.491 11.053 8.852 1.00 65.69 88 GLU A O 1
ATOM 669 N N . GLU A 1 89 ? -11.581 12.233 8.821 1.00 62.53 89 GLU A N 1
ATOM 670 C CA . GLU A 1 89 ? -12.027 13.304 9.725 1.00 62.53 89 GLU A CA 1
ATOM 671 C C . GLU A 1 89 ? -13.172 14.136 9.121 1.00 62.53 89 GLU A C 1
ATOM 673 O O . GLU A 1 89 ? -14.125 14.494 9.813 1.00 62.53 89 GLU A O 1
ATOM 678 N N . THR A 1 90 ? -13.142 14.377 7.806 1.00 59.59 90 THR A N 1
ATOM 679 C CA . THR A 1 90 ? -14.176 15.154 7.096 1.00 59.59 90 THR A CA 1
ATOM 680 C C . THR A 1 90 ? -15.515 14.408 6.984 1.00 59.59 90 THR A C 1
ATOM 682 O O . THR A 1 90 ? -16.561 15.031 6.813 1.00 59.59 90 THR A O 1
ATOM 685 N N . ARG A 1 91 ? -15.535 13.072 7.112 1.00 53.47 91 ARG A N 1
ATOM 686 C CA . ARG A 1 91 ? -16.774 12.268 7.067 1.00 53.47 91 ARG A CA 1
ATOM 687 C C . ARG A 1 91 ? -17.641 12.378 8.330 1.00 53.47 91 ARG A C 1
ATOM 689 O O . ARG A 1 91 ? -18.733 11.813 8.353 1.00 53.47 91 ARG A O 1
ATOM 696 N N . ILE A 1 92 ? -17.217 13.134 9.345 1.00 47.59 92 ILE A N 1
ATOM 697 C CA . ILE A 1 92 ? -18.018 13.441 10.536 1.00 47.59 92 ILE A CA 1
ATOM 698 C C . ILE A 1 92 ? -18.677 14.817 10.360 1.00 47.59 92 ILE A C 1
ATOM 700 O O . ILE A 1 92 ? -18.266 15.820 10.934 1.00 47.59 92 ILE A O 1
ATOM 704 N N . GLY A 1 93 ? -19.730 14.864 9.548 1.00 42.09 93 GLY A N 1
ATOM 705 C CA . GLY A 1 93 ? -20.664 15.987 9.476 1.00 42.09 93 GLY A CA 1
ATOM 706 C C . GLY A 1 93 ? -22.070 15.442 9.229 1.00 42.09 93 GLY A C 1
ATOM 707 O O . GLY A 1 93 ? -22.220 14.581 8.359 1.00 42.09 93 GLY A O 1
ATOM 708 N N . PRO A 1 94 ? -23.104 15.857 9.986 1.00 41.41 94 PRO A N 1
ATOM 709 C CA . PRO A 1 94 ? -24.441 15.319 9.801 1.00 41.41 94 PRO A CA 1
ATOM 710 C C . PRO A 1 94 ? -24.980 15.818 8.462 1.00 41.41 94 PRO A C 1
ATOM 712 O O . PRO A 1 94 ? -25.384 16.972 8.332 1.00 41.41 94 PRO A O 1
ATOM 715 N N . TYR A 1 95 ? -25.004 14.947 7.457 1.00 41.84 95 TYR A N 1
ATOM 716 C CA . TYR A 1 95 ? -25.846 15.173 6.294 1.00 41.84 95 TYR A CA 1
ATOM 717 C C . TYR A 1 95 ? -27.284 14.868 6.723 1.00 41.84 95 TYR A C 1
ATOM 719 O O . TYR A 1 95 ? -27.733 13.726 6.678 1.00 41.84 95 TYR A O 1
ATOM 727 N N . ALA A 1 96 ? -27.983 15.884 7.228 1.00 38.38 96 ALA A N 1
ATOM 728 C CA . ALA A 1 96 ? -29.435 15.877 7.299 1.00 38.38 96 ALA A CA 1
ATOM 729 C C . ALA A 1 96 ? -29.948 16.400 5.947 1.00 38.38 96 ALA A C 1
ATOM 731 O O . ALA A 1 96 ? -29.790 17.593 5.681 1.00 38.38 96 ALA A O 1
ATOM 732 N N . PRO A 1 97 ? -30.497 15.551 5.061 1.00 47.78 97 PRO A N 1
ATOM 733 C CA . PRO A 1 97 ? -31.168 16.052 3.873 1.00 47.78 97 PRO A CA 1
ATOM 734 C C . PRO A 1 97 ? -32.464 16.752 4.306 1.00 47.78 97 PRO A C 1
ATOM 736 O O . PRO A 1 97 ? -33.320 16.139 4.944 1.00 47.78 97 PRO A O 1
ATOM 739 N N . THR A 1 98 ? -32.560 18.047 4.003 1.00 52.59 98 THR A N 1
ATOM 740 C CA . THR A 1 98 ? -33.825 18.799 3.943 1.00 52.59 98 THR A CA 1
ATOM 741 C C . THR A 1 98 ? -34.645 18.372 2.743 1.00 52.59 98 THR A C 1
ATOM 743 O O . THR A 1 98 ? -34.024 18.236 1.662 1.00 52.59 98 THR A O 1
#

pLDDT: mean 72.56, std 15.66, range [38.38, 87.25]

Radius of gyration: 20.3 Å; chains: 1; bounding box: 62×49×52 Å

Secondary structure (DSSP, 8-state):
-PPPPP--------PPEEE--HHHHHHHHHHHTT-SS----EEEEEEETTEEEEEEEE-PPEEEEETTEEEE-HHHHHHHHHHHHHHHHHT-S-----

Foldseek 3Di:
DDDDPPPPPDPPCLQAAEDDDPVRVVVVVVVCVVDPADFDWDFDFDDDDSHTYTDD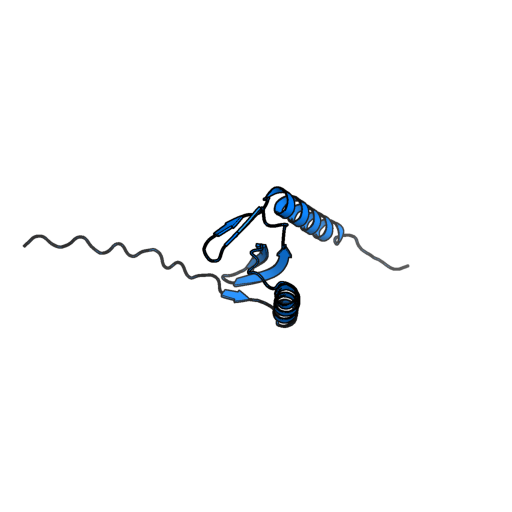IGGADWPDGDPVDTDHDCVSVVVVVVVVVVVVVVVPDDPPDD

Sequence (98 aa):
MPRSPRRGKMPDHAGDDIALDREWGATLLAYFARFPAERGGVLVGKRSAGRVEITAAVFPPQQIATPVRCSFDTAVVEGVNDTLKAVEETRIGPYAPT